Protein AF-A0A1D3RNU4-F1 (afdb_monomer)

Structure (mmCIF, N/CA/C/O backbone):
data_AF-A0A1D3RNU4-F1
#
_entry.id   AF-A0A1D3RNU4-F1
#
loop_
_atom_site.group_PDB
_atom_site.id
_atom_site.type_symbol
_atom_site.label_atom_id
_atom_site.label_alt_id
_atom_site.label_comp_id
_atom_site.label_asym_id
_atom_site.label_entity_id
_atom_site.label_seq_id
_atom_site.pdbx_PDB_ins_code
_atom_site.Cartn_x
_atom_site.Cartn_y
_atom_site.Cartn_z
_atom_site.occupancy
_atom_site.B_iso_or_equiv
_atom_site.auth_seq_id
_atom_site.auth_comp_id
_atom_site.auth_asym_id
_atom_site.auth_atom_id
_atom_site.pdbx_PDB_model_num
ATOM 1 N N . MET A 1 1 ? 3.324 -1.321 15.707 1.00 87.38 1 MET A N 1
ATOM 2 C CA . MET A 1 1 ? 4.066 -1.056 14.453 1.00 87.38 1 MET A CA 1
ATOM 3 C C . MET A 1 1 ? 4.132 -2.360 13.677 1.00 87.38 1 MET A C 1
ATOM 5 O O . MET A 1 1 ? 4.432 -3.371 14.295 1.00 87.38 1 MET A O 1
ATOM 9 N N . PHE A 1 2 ? 3.823 -2.349 12.379 1.00 96.25 2 PHE A N 1
ATOM 10 C CA . PHE A 1 2 ? 3.891 -3.528 11.509 1.00 96.25 2 PHE A CA 1
ATOM 11 C C . PHE A 1 2 ? 4.892 -3.258 10.385 1.00 96.25 2 PHE A C 1
ATOM 13 O O . PHE A 1 2 ? 4.821 -2.209 9.748 1.00 96.25 2 PHE A O 1
ATOM 20 N N . PHE A 1 3 ? 5.827 -4.177 10.154 1.00 96.50 3 PHE A N 1
ATOM 21 C CA . PHE A 1 3 ? 6.761 -4.116 9.033 1.00 96.50 3 PHE A CA 1
ATOM 22 C C . PHE A 1 3 ? 7.020 -5.527 8.506 1.00 96.50 3 PHE A C 1
ATOM 24 O O . PHE A 1 3 ? 6.957 -6.502 9.254 1.00 96.50 3 PHE A O 1
ATOM 31 N N . LYS A 1 4 ? 7.311 -5.636 7.210 1.00 97.31 4 LYS A N 1
ATOM 32 C CA . LYS A 1 4 ? 7.649 -6.899 6.551 1.00 97.31 4 LYS A CA 1
ATOM 33 C C . LYS A 1 4 ? 8.654 -6.630 5.440 1.00 97.31 4 LYS A C 1
ATOM 35 O O . LYS A 1 4 ? 8.484 -5.687 4.674 1.00 97.31 4 LYS A O 1
ATOM 40 N N . VAL A 1 5 ? 9.699 -7.450 5.376 1.00 97.19 5 VAL A N 1
ATOM 41 C CA . VAL A 1 5 ? 10.758 -7.347 4.366 1.00 97.19 5 VAL A CA 1
ATOM 42 C C . VAL A 1 5 ? 10.458 -8.327 3.238 1.00 97.19 5 VAL A C 1
ATOM 44 O O . VAL A 1 5 ? 10.121 -9.482 3.491 1.00 97.19 5 VAL A O 1
ATOM 47 N N . TYR A 1 6 ? 10.589 -7.858 2.000 1.00 96.88 6 TYR A N 1
ATOM 48 C CA . TYR A 1 6 ? 10.439 -8.663 0.792 1.00 96.88 6 TYR A CA 1
ATOM 49 C C . TYR A 1 6 ? 11.745 -8.632 0.003 1.00 96.88 6 TYR A C 1
ATOM 51 O O . TYR A 1 6 ? 12.383 -7.586 -0.090 1.00 96.88 6 TYR A O 1
ATOM 59 N N . THR A 1 7 ? 12.124 -9.765 -0.589 1.00 97.62 7 THR A N 1
ATOM 60 C CA . THR A 1 7 ? 13.347 -9.878 -1.402 1.00 97.62 7 THR A CA 1
ATOM 61 C C . THR A 1 7 ? 13.275 -9.031 -2.670 1.00 97.62 7 THR A C 1
ATOM 63 O O . THR A 1 7 ? 14.274 -8.451 -3.082 1.00 97.62 7 THR A O 1
ATOM 66 N N . ASN A 1 8 ? 12.087 -8.941 -3.277 1.00 97.38 8 ASN A N 1
ATOM 67 C CA . ASN A 1 8 ? 11.880 -8.269 -4.556 1.00 97.38 8 ASN A CA 1
ATOM 68 C C . ASN A 1 8 ? 10.944 -7.067 -4.404 1.00 97.38 8 ASN A C 1
ATOM 70 O O . ASN A 1 8 ? 9.917 -7.143 -3.726 1.00 97.38 8 ASN A O 1
ATOM 74 N N . LYS A 1 9 ? 11.266 -5.978 -5.103 1.00 94.69 9 LYS A N 1
ATOM 75 C CA . LYS A 1 9 ? 10.452 -4.763 -5.170 1.00 94.69 9 LYS A CA 1
ATOM 76 C C . LYS A 1 9 ? 9.442 -4.870 -6.323 1.00 94.69 9 LYS A C 1
ATOM 78 O O . LYS A 1 9 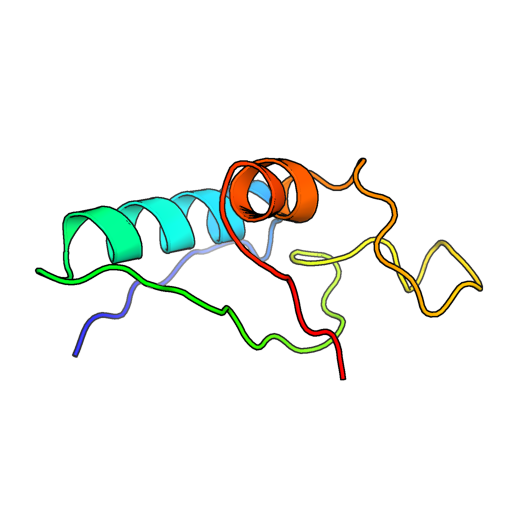? 9.719 -4.415 -7.427 1.00 94.69 9 LYS A O 1
ATOM 83 N N . THR A 1 10 ? 8.308 -5.532 -6.085 1.00 96.00 10 THR A N 1
ATOM 84 C CA . THR A 1 10 ? 7.268 -5.807 -7.100 1.00 96.00 10 THR A CA 1
ATOM 85 C C . THR A 1 10 ? 5.889 -5.314 -6.665 1.00 96.00 10 THR A C 1
ATOM 87 O O . THR A 1 10 ? 5.620 -5.185 -5.468 1.00 96.00 10 THR A O 1
ATOM 90 N N . ALA A 1 11 ? 4.997 -5.087 -7.635 1.00 94.75 11 ALA A N 1
ATOM 91 C CA . ALA A 1 11 ? 3.612 -4.701 -7.369 1.00 94.75 11 ALA A CA 1
ATOM 92 C C . ALA A 1 11 ? 2.846 -5.775 -6.574 1.00 94.75 11 ALA A C 1
ATOM 94 O O . ALA A 1 11 ? 2.112 -5.438 -5.647 1.00 94.75 11 ALA A O 1
ATOM 95 N N . ASP A 1 12 ? 3.070 -7.065 -6.856 1.00 96.56 12 ASP A N 1
ATOM 96 C CA . ASP A 1 12 ? 2.463 -8.171 -6.100 1.00 96.56 12 ASP A CA 1
ATOM 97 C C . ASP A 1 12 ? 2.839 -8.137 -4.614 1.00 96.56 12 ASP A C 1
ATOM 99 O O . ASP A 1 12 ? 1.987 -8.308 -3.739 1.00 96.56 12 ASP A O 1
ATOM 103 N N . ASN A 1 13 ? 4.113 -7.862 -4.311 1.00 97.44 13 ASN A N 1
ATOM 104 C CA . ASN A 1 13 ? 4.583 -7.747 -2.932 1.00 97.44 13 ASN A CA 1
ATOM 105 C C . ASN A 1 13 ? 3.992 -6.513 -2.240 1.00 97.44 13 ASN A C 1
ATOM 107 O O . ASN A 1 13 ? 3.636 -6.591 -1.063 1.00 97.44 13 ASN A O 1
ATOM 111 N N . ALA A 1 14 ? 3.845 -5.396 -2.959 1.00 95.75 14 ALA A N 1
ATOM 112 C CA . ALA A 1 14 ? 3.203 -4.191 -2.439 1.00 95.75 14 ALA A CA 1
ATOM 113 C C . ALA A 1 14 ? 1.724 -4.436 -2.092 1.00 95.75 14 ALA A C 1
ATOM 115 O O . ALA A 1 14 ? 1.283 -4.089 -0.995 1.00 95.75 14 ALA A O 1
ATOM 116 N N . VAL A 1 15 ? 0.974 -5.095 -2.979 1.00 95.25 15 VAL A N 1
ATOM 117 C CA . VAL A 1 15 ? -0.423 -5.483 -2.728 1.00 95.25 15 VAL A CA 1
ATOM 118 C C . VAL A 1 15 ? -0.531 -6.438 -1.544 1.00 95.25 15 VAL A C 1
ATOM 120 O O . VAL A 1 15 ? -1.290 -6.188 -0.609 1.00 95.25 15 VAL A O 1
ATOM 123 N N . THR A 1 16 ? 0.304 -7.475 -1.525 1.00 96.50 16 THR A N 1
ATOM 124 C CA . THR A 1 16 ? 0.352 -8.447 -0.428 1.00 96.50 16 THR A CA 1
ATOM 125 C C . THR A 1 16 ? 0.677 -7.771 0.908 1.00 96.50 16 THR A C 1
ATOM 127 O O . THR A 1 16 ? 0.138 -8.132 1.954 1.00 96.50 16 THR A O 1
ATOM 130 N N . PHE A 1 17 ? 1.557 -6.767 0.918 1.00 96.31 17 PHE A N 1
ATOM 131 C CA . PHE A 1 17 ? 1.841 -5.980 2.116 1.00 96.31 17 PHE A CA 1
ATOM 132 C C . PHE A 1 17 ? 0.631 -5.165 2.583 1.00 96.31 17 PHE A C 1
ATOM 134 O O . PHE A 1 17 ? 0.343 -5.147 3.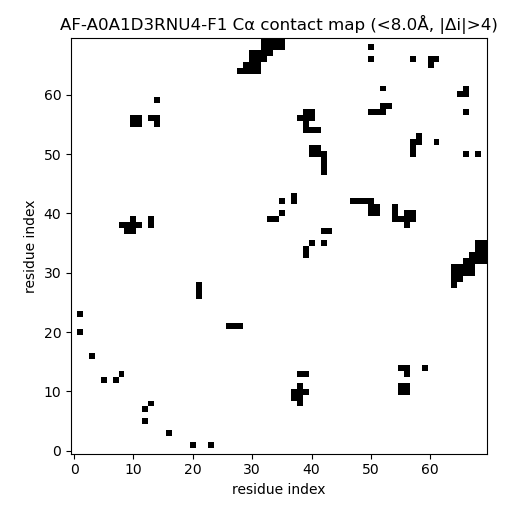782 1.00 96.31 17 PHE A O 1
ATOM 141 N N . LEU A 1 18 ? -0.089 -4.526 1.659 1.00 94.38 18 LEU A N 1
ATOM 142 C CA . LEU A 1 18 ? -1.299 -3.776 1.984 1.00 94.38 18 LEU A CA 1
ATOM 143 C C . LEU A 1 18 ? -2.383 -4.685 2.579 1.00 94.38 18 LEU A C 1
ATOM 145 O O . LEU A 1 18 ? -3.018 -4.303 3.561 1.00 94.38 18 LEU A O 1
ATOM 149 N N . ASP A 1 19 ? -2.557 -5.894 2.048 1.00 94.31 19 ASP A N 1
ATOM 150 C CA . ASP A 1 19 ? -3.528 -6.851 2.583 1.00 94.31 19 ASP A CA 1
ATOM 151 C C . ASP A 1 19 ? -3.147 -7.319 3.995 1.00 94.31 19 ASP A C 1
ATOM 153 O O . ASP A 1 19 ? -3.996 -7.332 4.887 1.00 94.31 19 ASP A O 1
ATOM 157 N N . HIS A 1 20 ? -1.857 -7.558 4.264 1.00 96.38 20 HIS A N 1
ATOM 158 C CA . HIS A 1 20 ? -1.397 -7.803 5.634 1.00 96.38 20 HIS A CA 1
ATOM 159 C C . HIS A 1 20 ? -1.673 -6.616 6.569 1.00 96.38 20 HIS A C 1
A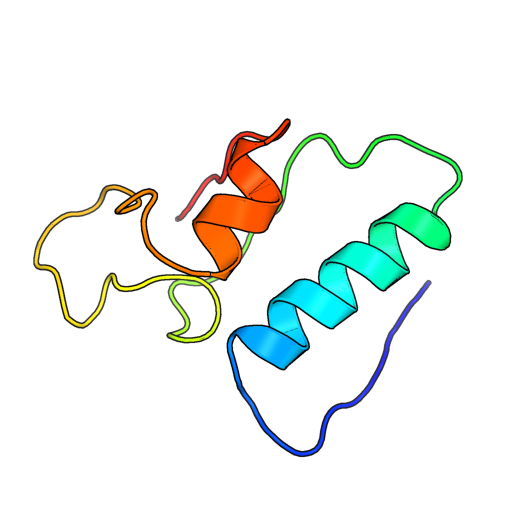TOM 161 O O . HIS A 1 20 ? -2.065 -6.830 7.714 1.00 96.38 20 HIS A O 1
ATOM 167 N N . CYS A 1 21 ? -1.501 -5.374 6.103 1.00 94.88 21 CYS A N 1
ATOM 168 C CA . CYS A 1 21 ? -1.827 -4.191 6.902 1.00 94.88 21 CYS A CA 1
ATOM 169 C C . CYS A 1 21 ? -3.323 -4.143 7.237 1.00 94.88 21 CYS A C 1
ATOM 171 O O . CYS A 1 21 ? -3.673 -3.945 8.400 1.00 94.88 21 CYS A O 1
ATOM 173 N N . LYS A 1 22 ? -4.199 -4.376 6.250 1.00 91.88 22 LYS A N 1
ATOM 174 C CA . LYS A 1 22 ? -5.658 -4.416 6.451 1.00 91.88 22 LYS A CA 1
ATOM 175 C C . LYS A 1 22 ? -6.071 -5.474 7.479 1.00 91.88 22 LYS A C 1
ATOM 177 O O . LYS A 1 22 ? -6.985 -5.227 8.254 1.00 91.88 22 LYS A O 1
ATOM 182 N N . SER A 1 23 ? -5.409 -6.633 7.499 1.00 94.75 23 SER A N 1
ATOM 183 C CA . SER A 1 23 ? -5.690 -7.689 8.483 1.00 94.75 23 SER A CA 1
ATOM 184 C C . SER A 1 23 ? -5.092 -7.417 9.864 1.00 94.75 23 SER A C 1
ATOM 186 O O . SER A 1 23 ? -5.656 -7.843 10.867 1.00 94.75 23 SER A O 1
ATOM 188 N N . TYR A 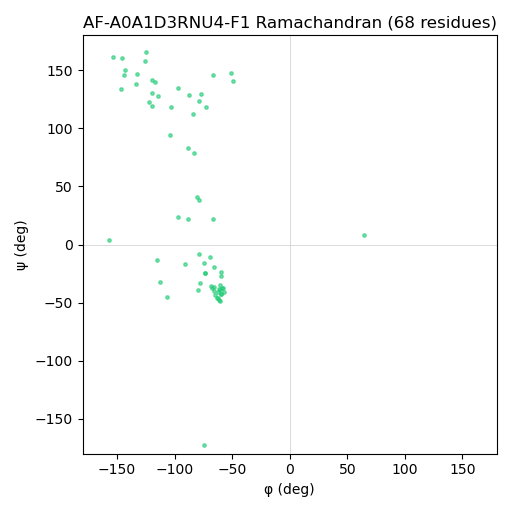1 24 ? -3.935 -6.754 9.931 1.00 97.25 24 TYR A N 1
ATOM 189 C CA . TYR A 1 24 ? -3.217 -6.528 11.185 1.00 97.25 24 TYR A CA 1
ATOM 190 C C . TYR A 1 24 ? -3.804 -5.373 12.005 1.00 97.25 24 TYR A C 1
ATOM 192 O O . TYR A 1 24 ? -3.854 -5.447 13.234 1.00 97.25 24 TYR A O 1
ATOM 200 N N . PHE A 1 25 ? -4.216 -4.286 11.350 1.00 94.94 25 PHE A N 1
ATOM 201 C CA . PHE A 1 25 ? -4.709 -3.101 12.043 1.00 94.94 25 PHE A CA 1
ATOM 202 C C . PHE A 1 25 ? -6.215 -3.206 12.330 1.00 94.94 25 PHE A C 1
ATOM 204 O O . PHE A 1 25 ? -6.993 -3.417 11.403 1.00 94.94 25 PHE A O 1
ATOM 211 N N . PRO A 1 26 ? -6.669 -2.994 13.582 1.00 95.19 26 PRO A N 1
ATOM 212 C CA . PRO A 1 26 ? -8.084 -3.089 13.949 1.00 95.19 26 PRO A CA 1
ATOM 213 C C . PRO A 1 26 ? -8.860 -1.808 13.585 1.00 95.19 26 PRO A C 1
ATOM 215 O O . PRO A 1 26 ? -9.657 -1.302 14.371 1.00 95.19 26 PRO A O 1
ATOM 218 N N . PHE A 1 27 ? -8.580 -1.232 12.418 1.00 91.44 27 PHE A N 1
ATOM 219 C CA . PHE A 1 27 ? -9.229 -0.029 11.908 1.00 91.44 27 PHE A CA 1
ATOM 220 C C . PHE A 1 27 ? -9.195 0.005 10.380 1.00 91.44 27 PHE A C 1
ATOM 222 O O . PHE A 1 27 ? -8.390 -0.657 9.727 1.00 91.44 27 PHE A O 1
ATOM 229 N N . TYR A 1 28 ? -10.069 0.825 9.805 1.00 88.38 28 TYR A N 1
ATOM 230 C CA . TYR A 1 28 ? -10.161 1.014 8.365 1.00 88.38 28 TYR A CA 1
ATOM 231 C C . TYR A 1 28 ? -9.056 1.948 7.846 1.00 88.38 28 TYR A C 1
ATOM 233 O O . TYR A 1 28 ? -8.941 3.091 8.292 1.00 88.38 28 TYR A O 1
ATOM 241 N N . ILE A 1 29 ? -8.250 1.484 6.887 1.00 88.44 29 ILE A N 1
ATOM 242 C CA . ILE A 1 29 ? -7.144 2.260 6.299 1.00 88.44 29 ILE A CA 1
ATOM 243 C C . ILE A 1 29 ? -7.676 3.175 5.195 1.00 88.44 29 ILE A C 1
ATOM 245 O O . ILE A 1 29 ? -7.533 2.858 4.031 1.00 88.44 29 ILE A O 1
ATOM 249 N N . SER A 1 30 ? -8.283 4.315 5.517 1.00 86.56 30 SER A N 1
ATOM 250 C CA . SER A 1 30 ? -8.983 5.139 4.511 1.00 86.56 30 SER A CA 1
ATOM 251 C C . SER A 1 30 ? -8.124 5.659 3.346 1.00 86.56 30 SER A C 1
ATOM 253 O O . SER A 1 30 ? -8.659 5.888 2.265 1.00 86.56 30 SER A O 1
ATOM 255 N N . HIS A 1 31 ? -6.817 5.846 3.549 1.00 86.44 31 HIS A N 1
ATOM 256 C CA . HIS A 1 31 ? -5.911 6.407 2.546 1.00 86.44 31 HIS A CA 1
ATOM 257 C C . HIS A 1 31 ? -4.533 5.749 2.618 1.00 86.44 31 HIS A C 1
ATOM 259 O O . HIS A 1 31 ? -4.037 5.439 3.704 1.00 86.44 31 HIS A O 1
ATOM 265 N N . VAL A 1 32 ? -3.886 5.607 1.460 1.00 87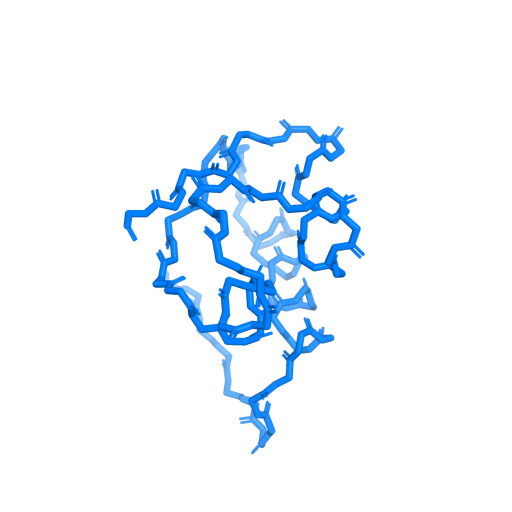.94 32 VAL A N 1
ATOM 266 C CA . VAL A 1 32 ? -2.501 5.133 1.341 1.00 87.94 32 VAL A CA 1
ATOM 267 C C . VAL A 1 32 ? -1.684 6.198 0.611 1.00 87.94 32 VAL A C 1
ATOM 269 O O . VAL A 1 32 ? -2.024 6.594 -0.502 1.00 87.94 32 VAL A O 1
ATOM 272 N N . LEU A 1 33 ? -0.614 6.671 1.255 1.00 88.31 33 LEU A N 1
ATOM 273 C CA . LEU A 1 33 ? 0.342 7.621 0.685 1.00 88.31 33 LEU A CA 1
ATOM 274 C C . LEU A 1 33 ? 1.610 6.870 0.287 1.00 88.31 33 LEU A C 1
ATOM 276 O O . LEU A 1 33 ? 2.290 6.309 1.146 1.00 88.31 33 LEU A O 1
ATOM 280 N N . THR A 1 34 ? 1.930 6.884 -1.001 1.00 89.50 34 THR A N 1
ATOM 281 C CA . THR A 1 34 ? 3.144 6.274 -1.553 1.00 89.50 34 THR A CA 1
ATOM 282 C C . THR A 1 34 ? 3.934 7.303 -2.349 1.00 89.50 34 THR A C 1
ATOM 284 O O . THR A 1 34 ? 3.424 8.371 -2.700 1.00 89.50 34 THR A O 1
ATOM 287 N N . ASP A 1 35 ? 5.187 6.979 -2.654 1.00 89.19 35 ASP A N 1
ATOM 288 C CA . ASP A 1 35 ? 5.881 7.644 -3.749 1.00 89.19 35 ASP A CA 1
ATOM 289 C C . ASP A 1 35 ? 5.354 7.131 -5.108 1.00 89.19 35 ASP A C 1
ATOM 291 O O . ASP A 1 35 ? 4.368 6.391 -5.191 1.00 89.19 35 ASP A O 1
ATOM 295 N N . ASN A 1 36 ? 6.010 7.542 -6.193 1.00 87.44 36 ASN A N 1
ATOM 296 C CA . ASN A 1 36 ? 5.649 7.143 -7.554 1.00 87.44 36 ASN A CA 1
ATOM 297 C C . ASN A 1 36 ? 6.331 5.846 -8.011 1.00 87.44 36 ASN A C 1
ATOM 299 O O . ASN A 1 36 ? 6.485 5.640 -9.213 1.00 87.44 36 ASN A O 1
ATOM 303 N N . GLY A 1 37 ? 6.773 4.997 -7.081 1.00 91.12 37 GLY A N 1
ATOM 304 C CA . GLY A 1 37 ? 7.410 3.717 -7.373 1.00 91.12 37 GLY A CA 1
ATOM 305 C C . GLY A 1 37 ? 6.602 2.853 -8.344 1.00 91.12 37 GLY A C 1
ATOM 306 O O . GLY A 1 37 ? 5.368 2.893 -8.377 1.00 91.12 37 GLY A O 1
ATOM 307 N N . ALA A 1 38 ? 7.313 2.067 -9.154 1.00 92.12 38 ALA A N 1
ATOM 308 C CA . ALA A 1 38 ? 6.714 1.186 -10.158 1.00 92.12 38 ALA A CA 1
ATOM 309 C C . ALA A 1 38 ? 5.878 0.050 -9.537 1.00 92.12 38 ALA A C 1
ATOM 311 O O . ALA A 1 38 ? 5.043 -0.547 -10.202 1.00 92.12 38 ALA A O 1
ATOM 312 N N . GLU A 1 39 ? 6.092 -0.249 -8.257 1.00 93.56 39 GLU A N 1
ATOM 313 C CA . GLU A 1 39 ? 5.296 -1.179 -7.460 1.00 93.56 39 GLU A CA 1
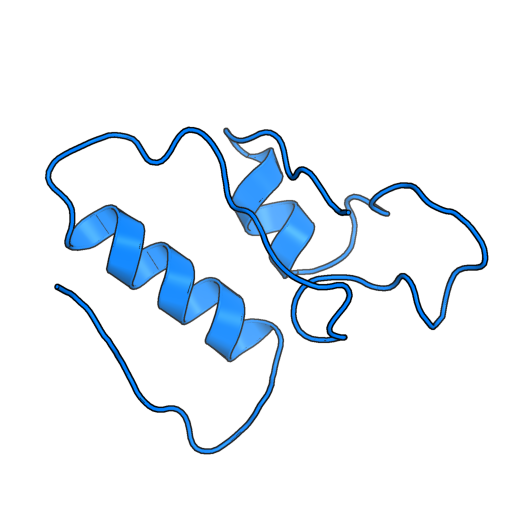ATOM 314 C C . GLU A 1 39 ? 3.928 -0.612 -7.050 1.00 93.56 39 GLU A C 1
ATOM 316 O O . GLU A 1 39 ? 3.048 -1.373 -6.650 1.00 93.56 39 GLU A O 1
ATOM 321 N N . PHE A 1 40 ? 3.737 0.705 -7.161 1.00 90.94 40 PHE A N 1
ATOM 322 C CA . PHE A 1 40 ? 2.501 1.392 -6.788 1.00 90.94 40 PHE A CA 1
ATOM 323 C C . PHE A 1 40 ? 1.779 1.980 -7.997 1.00 90.94 40 PHE A C 1
ATOM 325 O O . PHE A 1 40 ? 0.551 2.032 -8.003 1.00 90.94 40 PHE A O 1
ATOM 332 N N . THR A 1 41 ? 2.511 2.406 -9.032 1.00 88.25 41 THR A N 1
ATOM 333 C CA . THR A 1 41 ? 1.932 3.130 -10.169 1.00 88.25 41 THR A CA 1
ATOM 334 C C . THR A 1 41 ? 2.615 2.803 -11.495 1.00 88.25 41 THR A C 1
ATOM 336 O O . THR A 1 41 ? 3.780 2.422 -11.553 1.00 88.25 41 THR A O 1
ATOM 339 N N . ASP A 1 42 ? 1.917 3.087 -12.592 1.00 86.56 42 ASP A N 1
ATOM 340 C CA . ASP A 1 42 ? 2.462 3.088 -13.952 1.00 86.56 42 ASP A CA 1
ATOM 341 C C . ASP A 1 42 ? 2.870 4.501 -14.430 1.00 86.56 42 ASP A C 1
ATOM 343 O O . ASP A 1 42 ? 2.944 4.782 -15.629 1.00 86.56 42 ASP A O 1
ATOM 347 N N . ARG A 1 43 ? 3.158 5.424 -13.498 1.00 79.38 43 ARG A N 1
ATOM 348 C CA . ARG A 1 43 ? 3.457 6.834 -13.815 1.00 79.38 43 ARG A CA 1
ATOM 349 C C . ARG A 1 43 ? 4.684 6.999 -14.712 1.00 79.38 43 ARG A C 1
ATOM 351 O O . ARG A 1 43 ? 4.710 7.888 -15.553 1.00 79.38 43 ARG A O 1
ATOM 358 N N . PHE A 1 44 ? 5.707 6.160 -14.577 1.00 74.88 44 PHE A N 1
ATOM 359 C CA . PHE A 1 44 ? 6.908 6.289 -15.412 1.00 74.88 44 PHE A CA 1
ATOM 360 C C . PHE A 1 44 ? 6.693 5.837 -16.861 1.00 74.88 44 PHE A C 1
ATOM 362 O O . PHE A 1 44 ? 7.378 6.323 -17.760 1.00 74.88 44 PHE A O 1
ATOM 369 N N . THR A 1 45 ? 5.717 4.963 -17.116 1.00 75.50 45 THR A N 1
ATOM 370 C CA . THR A 1 45 ? 5.343 4.551 -18.478 1.00 75.50 45 THR A CA 1
ATOM 371 C C . THR A 1 45 ? 4.248 5.444 -19.066 1.00 75.50 45 THR A C 1
ATOM 373 O O . THR A 1 45 ? 4.076 5.496 -20.286 1.00 75.50 45 THR A O 1
ATOM 376 N N . ARG A 1 46 ? 3.535 6.212 -18.231 1.00 69.25 46 ARG A N 1
ATOM 377 C CA . ARG A 1 46 ? 2.447 7.109 -18.643 1.00 69.25 46 ARG A CA 1
ATOM 378 C C . ARG A 1 46 ? 2.749 8.561 -18.285 1.00 69.25 46 ARG A C 1
ATOM 380 O O . ARG A 1 46 ? 2.758 8.941 -17.127 1.00 69.25 46 ARG A O 1
ATOM 387 N N . LYS A 1 47 ? 2.818 9.446 -19.285 1.00 68.19 47 LYS A N 1
ATOM 388 C CA . LYS A 1 47 ? 2.984 10.911 -19.106 1.00 68.19 47 LYS A CA 1
ATOM 389 C C . LYS A 1 47 ? 1.784 11.630 -18.437 1.00 68.19 47 LYS A C 1
ATOM 391 O O . LYS A 1 47 ? 1.593 12.825 -18.644 1.00 68.19 47 LYS A O 1
ATOM 396 N N . LYS A 1 48 ? 0.925 10.925 -17.692 1.00 71.94 48 LYS A N 1
ATOM 397 C CA . LYS A 1 48 ? -0.276 11.466 -17.038 1.00 71.94 48 LYS A CA 1
ATOM 398 C C . LYS A 1 48 ? -0.120 11.386 -15.520 1.00 71.94 48 LYS A C 1
ATOM 400 O O . LYS A 1 48 ? 0.082 10.307 -14.983 1.00 71.94 48 LYS A O 1
ATOM 405 N N . ASN A 1 49 ? -0.335 12.505 -14.828 1.00 71.50 49 ASN A N 1
ATOM 406 C CA . ASN A 1 49 ? -0.346 12.585 -13.358 1.00 71.50 49 ASN A CA 1
ATOM 407 C C . ASN A 1 49 ? -1.671 12.077 -12.748 1.00 71.50 49 ASN A C 1
ATOM 409 O O . ASN A 1 49 ? -2.214 12.690 -11.834 1.00 71.50 49 ASN A O 1
ATOM 413 N N . LYS A 1 50 ? -2.250 11.010 -13.308 1.00 75.69 50 LYS A N 1
ATOM 414 C CA . LYS A 1 50 ? -3.468 10.377 -12.787 1.00 75.69 50 LYS A CA 1
ATOM 415 C C . LYS A 1 50 ? -3.276 8.857 -12.750 1.00 75.69 50 LYS A C 1
ATOM 417 O O . LYS A 1 50 ? -2.770 8.316 -13.747 1.00 75.69 50 LYS A O 1
ATOM 422 N N . PRO A 1 51 ? -3.726 8.176 -11.678 1.00 78.62 51 PRO A N 1
ATOM 423 C CA . PRO A 1 51 ? -3.739 6.714 -11.606 1.00 78.62 51 PRO A CA 1
ATOM 424 C C . PRO A 1 51 ? -4.371 6.118 -12.866 1.00 78.62 51 PRO A C 1
ATOM 426 O O . PRO A 1 51 ? -5.313 6.700 -13.421 1.00 78.62 51 PRO A O 1
ATOM 429 N N . SER A 1 52 ? -3.834 5.011 -13.383 1.00 83.38 52 SER A N 1
ATOM 430 C CA . SER A 1 52 ? -4.446 4.370 -14.555 1.00 83.38 52 SER A CA 1
ATOM 431 C C . SER A 1 52 ? -5.732 3.658 -14.204 1.00 83.38 52 SER A C 1
ATOM 433 O O . SER A 1 52 ? -6.559 3.493 -15.098 1.00 83.38 52 SER A O 1
ATOM 435 N N . ARG A 1 53 ? -5.886 3.258 -12.935 1.00 83.44 53 ARG A N 1
ATOM 436 C CA . ARG A 1 53 ? -6.904 2.309 -12.468 1.00 83.44 53 ARG A CA 1
ATOM 437 C C . ARG A 1 53 ? -6.735 0.900 -13.039 1.00 83.44 53 ARG A C 1
ATOM 439 O O . ARG A 1 53 ? -7.590 0.055 -12.816 1.00 83.44 53 ARG A O 1
ATOM 446 N N . ASN A 1 54 ? -5.628 0.651 -13.737 1.00 86.31 54 ASN A N 1
ATOM 447 C CA . ASN A 1 54 ? -5.292 -0.640 -14.336 1.00 86.31 54 ASN A CA 1
ATOM 448 C C . ASN A 1 54 ? -4.039 -1.253 -13.704 1.00 86.31 54 ASN A C 1
ATOM 450 O O . ASN A 1 54 ? -3.748 -2.423 -13.936 1.00 86.31 54 ASN A O 1
ATOM 454 N N . HIS A 1 55 ? -3.274 -0.471 -12.938 1.00 89.38 55 HIS A N 1
ATOM 455 C CA . HIS A 1 55 ? -2.136 -0.990 -12.200 1.00 89.38 55 HIS A CA 1
ATOM 456 C C . HIS A 1 55 ? -2.612 -1.949 -11.094 1.00 89.38 55 HIS A C 1
ATOM 458 O O . HIS A 1 55 ? -3.659 -1.731 -10.488 1.00 89.38 55 HIS A O 1
ATOM 464 N N . LEU A 1 56 ? -1.849 -3.004 -10.793 1.00 91.38 56 LEU A N 1
ATOM 465 C CA . LEU A 1 56 ? -2.257 -4.007 -9.798 1.00 91.38 56 LEU A CA 1
ATOM 466 C C . LEU A 1 56 ? -2.540 -3.369 -8.425 1.00 91.38 56 LEU A C 1
ATOM 468 O O . LEU A 1 56 ? -3.531 -3.677 -7.768 1.00 91.38 56 LEU A O 1
ATOM 472 N N . PHE A 1 57 ? -1.697 -2.415 -8.030 1.00 90.12 57 PHE A N 1
ATOM 473 C CA . PHE A 1 57 ? -1.870 -1.679 -6.781 1.00 90.12 57 PHE A CA 1
ATOM 474 C C . PHE A 1 57 ? -3.094 -0.751 -6.804 1.00 90.12 57 PHE A C 1
ATOM 476 O O . PHE A 1 57 ? -3.790 -0.636 -5.796 1.00 90.12 57 PHE A O 1
ATOM 483 N N . ASP A 1 58 ? -3.398 -0.149 -7.960 1.00 86.81 58 ASP A N 1
ATOM 484 C CA . ASP A 1 58 ? -4.604 0.657 -8.164 1.00 86.81 58 ASP A CA 1
ATOM 485 C C . ASP A 1 58 ? -5.856 -0.207 -7.929 1.00 86.81 58 ASP A C 1
ATOM 487 O O . ASP A 1 58 ? -6.743 0.161 -7.166 1.00 86.81 58 ASP A O 1
ATOM 491 N N . ILE A 1 59 ? -5.925 -1.395 -8.529 1.00 86.94 59 ILE A N 1
ATOM 49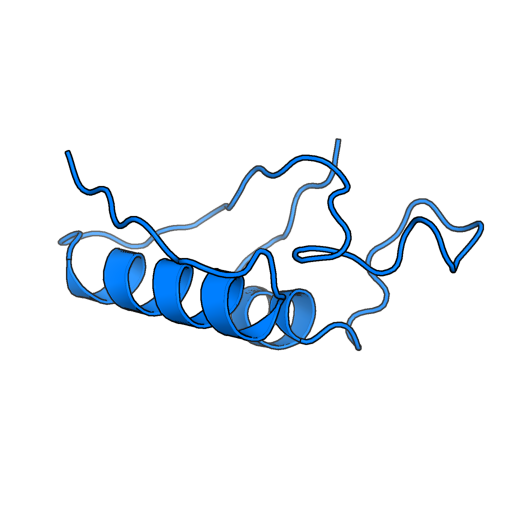2 C CA . ILE A 1 59 ? -7.095 -2.284 -8.433 1.00 86.94 59 ILE A CA 1
ATOM 493 C C . ILE A 1 59 ? -7.384 -2.671 -6.972 1.00 86.94 59 ILE A C 1
ATOM 495 O O . ILE A 1 59 ? -8.531 -2.618 -6.523 1.00 86.94 59 ILE A O 1
ATOM 499 N N . ASN A 1 60 ? -6.343 -2.986 -6.198 1.00 84.44 60 ASN A N 1
ATOM 500 C CA . ASN A 1 60 ? -6.477 -3.424 -4.804 1.00 84.44 60 ASN A CA 1
ATOM 501 C C . ASN A 1 60 ? -6.715 -2.284 -3.796 1.00 84.44 60 ASN A C 1
ATOM 503 O O . ASN A 1 60 ? -7.010 -2.543 -2.619 1.00 84.44 60 ASN A O 1
ATOM 507 N N . THR A 1 61 ? -6.604 -1.033 -4.243 1.00 76.50 61 THR A N 1
ATOM 508 C CA . THR A 1 61 ? -6.863 0.167 -3.438 1.00 76.50 61 THR A CA 1
ATOM 509 C C . THR A 1 61 ? -8.180 0.831 -3.837 1.00 76.50 61 THR A C 1
ATOM 511 O O . THR A 1 61 ? -9.010 1.074 -2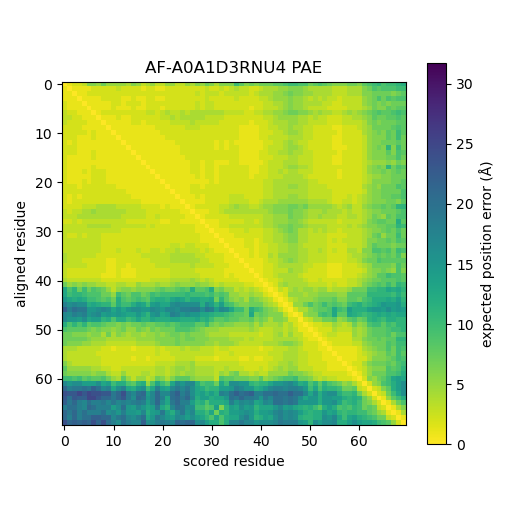.968 1.00 76.50 61 THR A O 1
ATOM 514 N N . PHE A 1 62 ? -8.475 1.004 -5.126 1.00 64.12 62 PHE A N 1
ATOM 515 C CA . PHE A 1 62 ? -9.712 1.645 -5.600 1.00 64.12 62 PHE A CA 1
ATOM 516 C C . PHE A 1 62 ? -10.989 0.845 -5.356 1.00 64.12 62 PHE A C 1
ATOM 518 O O . PHE A 1 62 ? -12.078 1.399 -5.495 1.00 64.12 62 PHE A O 1
ATOM 525 N N . ALA A 1 63 ? -10.887 -0.424 -4.955 1.00 54.16 63 ALA A N 1
ATOM 526 C CA . ALA A 1 63 ? -12.056 -1.176 -4.529 1.00 54.16 63 ALA A CA 1
ATOM 527 C C . ALA A 1 63 ? -12.762 -0.528 -3.319 1.00 54.16 63 ALA A C 1
ATOM 529 O O . ALA A 1 63 ? -13.956 -0.759 -3.183 1.00 54.16 63 ALA A O 1
ATOM 530 N N . ASN A 1 64 ? -12.074 0.284 -2.487 1.00 46.91 64 ASN A N 1
ATOM 531 C CA . ASN A 1 64 ? -12.680 1.048 -1.376 1.00 46.91 64 ASN A CA 1
ATOM 532 C C . ASN A 1 64 ? -11.885 2.311 -0.905 1.00 46.91 64 ASN A C 1
ATOM 534 O O . ASN A 1 64 ? -12.280 2.949 0.070 1.00 46.91 64 ASN A O 1
ATOM 538 N N . PHE A 1 65 ? -10.774 2.702 -1.545 1.00 54.44 65 PHE A N 1
ATOM 539 C CA . PHE A 1 65 ? -9.858 3.753 -1.057 1.00 54.44 65 PHE A CA 1
ATOM 540 C C . PHE A 1 65 ? -9.473 4.772 -2.142 1.00 54.44 65 PHE A C 1
ATOM 542 O O . PHE A 1 65 ? -9.298 4.409 -3.306 1.00 54.44 65 PHE A O 1
ATOM 549 N N . ASP A 1 66 ? -9.262 6.033 -1.748 1.00 54.53 66 ASP A N 1
ATOM 550 C CA . ASP A 1 66 ? -8.656 7.053 -2.610 1.00 54.53 66 ASP A CA 1
ATOM 551 C C . ASP A 1 66 ? -7.122 6.950 -2.540 1.00 54.53 66 ASP A C 1
ATOM 553 O O . ASP A 1 66 ? -6.501 7.240 -1.511 1.00 54.53 66 ASP A O 1
ATOM 557 N N . LEU A 1 67 ? -6.485 6.544 -3.644 1.00 55.75 67 LEU A N 1
ATOM 558 C CA . LEU A 1 67 ? -5.037 6.686 -3.810 1.00 55.75 67 LEU A CA 1
ATOM 559 C C . LEU A 1 67 ? -4.678 8.154 -4.042 1.00 55.75 67 LEU A C 1
ATOM 561 O O . LEU A 1 67 ? -5.046 8.747 -5.059 1.00 55.75 67 LEU A O 1
ATOM 565 N N . ILE A 1 68 ? -3.893 8.717 -3.126 1.00 56.44 68 ILE A N 1
ATOM 566 C CA . ILE A 1 68 ? -3.365 10.076 -3.237 1.00 56.44 68 ILE A CA 1
ATOM 567 C C . ILE A 1 68 ? -1.888 9.972 -3.630 1.00 56.44 68 ILE A C 1
ATOM 569 O O . ILE A 1 68 ? -1.017 9.825 -2.773 1.00 56.44 68 ILE A O 1
ATOM 573 N N . SER A 1 69 ? -1.592 10.045 -4.932 1.00 52.09 69 SER A N 1
ATOM 574 C CA . SER A 1 69 ? -0.208 10.188 -5.408 1.00 52.09 69 SER A CA 1
ATOM 575 C C . SER A 1 69 ? 0.259 11.635 -5.229 1.00 52.09 69 SER A C 1
ATOM 577 O O . SER A 1 69 ? -0.426 12.547 -5.703 1.00 52.09 69 SER A O 1
ATOM 579 N N . LYS A 1 70 ? 1.424 11.849 -4.611 1.00 48.84 70 LYS A N 1
ATOM 580 C CA . LYS A 1 70 ? 2.134 13.140 -4.644 1.00 48.84 70 LYS A CA 1
ATOM 581 C C . LYS A 1 70 ? 3.125 13.200 -5.811 1.00 48.84 70 LYS A C 1
ATOM 583 O O . LYS A 1 70 ? 3.785 12.180 -6.116 1.00 48.84 70 LYS A O 1
#

Solvent-accessible surface area (backbone atoms only — not comparable to full-atom values): 4581 Å² total; per-residue (Å²): 140,90,86,84,89,70,96,61,94,38,33,68,54,46,43,54,50,51,52,51,49,60,71,69,44,100,61,84,78,66,65,58,82,52,72,70,46,75,35,55,36,59,48,89,84,34,103,48,102,59,85,82,68,72,38,72,32,32,51,78,36,59,79,83,30,60,79,52,78,112

Foldseek 3Di:
DDDDDDPDLALVVVLVVVVVVVVPDPDDPQEDEDECDPSQAPCVVDVDPDGPCPRSNSVSAVVHYDYDYD

Secondary structure (DSSP, 8-state):
------SS--HHHHHHHHHHHHHHSSS---EEEE-S-TTT--TTT-S-SS--S-SHHHHHHHTT-EEEE-

Mean predicted aligned error: 5.39 Å

Sequence (70 aa):
MFFKVYTNKTADNAVTFLDHCKSYFPFYISHVLTDNGAEFTDRFTRKKNKPSRNHLFDINTFANFDLISK

pLDDT: mean 84.58, std 13.88, range [46.91, 97.62]

Radius of gyration: 12.11 Å; Cα contacts (8 Å, |Δi|>4): 83; chains: 1; bounding box: 26×23×34 Å

Nearest PDB structures (foldsee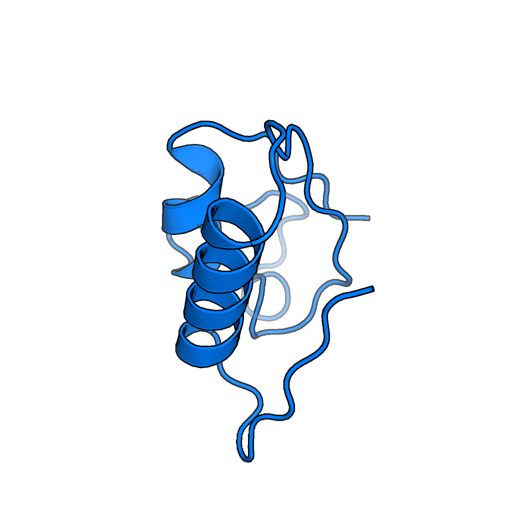k):
  6rwo-assembly1_D  TM=7.740E-01  e=9.707E-02  Simian immunodeficiency virus
  3sk3-assembly1_A  TM=5.282E-01  e=5.619E+00  Salmonella enterica subsp. enterica serovar Typhimurium